Protein AF-A0A2N3A5P3-F1 (afdb_monomer)

Mean predicted aligned error: 8.57 Å

Radius of gyration: 25.56 Å; Cα contacts (8 Å, |Δi|>4): 172; chains: 1; bounding box: 40×23×86 Å

Solvent-accessible surface area (backbone atoms only — not comparable to full-atom values): 7501 Å² total; per-residue (Å²): 139,72,66,70,71,64,67,73,69,72,68,78,78,80,72,58,74,65,56,58,54,52,53,53,51,50,53,51,51,50,50,62,73,69,56,75,56,68,67,56,55,42,51,53,50,50,53,53,58,24,54,40,68,42,64,31,34,28,72,42,75,50,65,36,73,89,58,87,54,37,37,35,37,32,27,41,32,97,91,49,74,47,78,45,79,50,74,66,52,70,70,49,58,77,77,70,62,52,76,70,28,35,38,38,27,49,56,74,39,53,52,36,38,41,35,49,94,96,46,78,48,81,45,60,75,39,66,128

Nearest PDB structures (foldseek):
  8x1c-assembly1_N  TM=5.497E-01  e=1.719E-01  Homo sapiens
  6fhs-assembly1_F  TM=5.206E-01  e=2.414E-01  Thermochaetoides thermophila DSM 1495
  4k74-assembly1_B  TM=3.219E-01  e=2.326E+00  Escherichia coli
  3q4k-assembly1_A  TM=2.758E-01  e=1.963E+00  Escherichia coli K-12
  4k3p-assembly1_B  TM=2.888E-01  e=5.439E+00  Escherichia coli K-12

Secondary structure (DSSP, 8-state):
--SHHHHSS-------HHHHHHHHHHHHHHHHHT---HHHHHHHHHHHHHH--EEEEEEEEEEETTTTTEEEEEEE-SS-EEEEE-SS--S-HHHH--TT-EEEE-TT--EEEEEETTEEEEEE----

Sequence (128 aa):
MYSEIKLEIMKIIKWPKWYVALSMIFVVAFFVYNYEDPSTVRSNKFQQDLLLSIKGLLVDKFIDYQNHEYKTCKIQSEDDTLTLLMNLDRTGIFNYLEIGDSIFKKPGDSLVIVKRENNTRRFYLNYE

pLDDT: mean 90.0, std 11.19, range [53.62, 98.12]

Foldseek 3Di:
DPPVVVVVPPPPPPDDPVVVVVVVVVVVVVCVVPDDDVVVVLVVVLLVVLQDWFWFFFADWAQDPVPPRWGWTWGDDPPDIDIDTCVQFPQCVSVVDDGGWTWGDHGNAQWIWIDDPPDIDITGGDRD

Structure (mmCIF, N/CA/C/O backbone):
data_AF-A0A2N3A5P3-F1
#
_entry.id   AF-A0A2N3A5P3-F1
#
loop_
_atom_site.group_PDB
_atom_site.id
_atom_site.type_symbol
_atom_site.label_atom_id
_atom_site.label_alt_id
_atom_site.label_comp_id
_atom_site.label_asym_id
_atom_site.label_entity_id
_atom_site.label_seq_id
_atom_site.pdbx_PDB_ins_code
_atom_site.Cartn_x
_atom_site.Cartn_y
_atom_site.Cartn_z
_atom_site.occupancy
_atom_site.B_iso_or_equiv
_atom_site.auth_seq_id
_atom_site.auth_comp_id
_atom_site.auth_asym_id
_atom_site.auth_atom_id
_atom_site.pdbx_PDB_model_num
ATOM 1 N N . MET A 1 1 ? -11.410 -9.736 -62.510 1.00 53.72 1 MET A N 1
ATOM 2 C CA . MET A 1 1 ? -10.457 -8.739 -63.052 1.00 53.72 1 MET A CA 1
ATOM 3 C C . MET A 1 1 ? -10.082 -7.621 -62.054 1.00 53.72 1 MET A C 1
ATOM 5 O O . MET A 1 1 ? -9.502 -6.633 -62.464 1.00 53.72 1 MET A O 1
ATOM 9 N N . TYR A 1 2 ? -10.360 -7.763 -60.746 1.00 54.19 2 TYR A N 1
ATOM 10 C CA . TYR A 1 2 ? -9.909 -6.818 -59.696 1.00 54.19 2 TYR A CA 1
ATOM 11 C C . TYR A 1 2 ? -8.902 -7.453 -58.711 1.00 54.19 2 TYR A C 1
ATOM 13 O O . TYR A 1 2 ? -8.299 -6.751 -57.905 1.00 54.19 2 TYR A O 1
ATOM 21 N N . SER A 1 3 ? -8.718 -8.780 -58.756 1.00 58.91 3 SER A N 1
ATOM 22 C CA . SER A 1 3 ? -7.865 -9.528 -57.820 1.00 58.91 3 SER A CA 1
ATOM 23 C C . SER A 1 3 ? -6.395 -9.574 -58.237 1.00 58.91 3 SER A C 1
ATOM 25 O O . SER A 1 3 ? -5.529 -9.558 -57.370 1.00 58.91 3 SER A O 1
ATOM 27 N N . GLU A 1 4 ? -6.097 -9.583 -59.537 1.00 57.16 4 GLU A N 1
ATOM 28 C CA . GLU A 1 4 ? -4.717 -9.727 -60.025 1.00 57.16 4 GLU A CA 1
ATOM 29 C C . GLU A 1 4 ? -3.899 -8.435 -59.883 1.00 57.16 4 GLU A C 1
ATOM 31 O O . GLU A 1 4 ? -2.726 -8.485 -59.534 1.00 57.16 4 GLU A O 1
ATOM 36 N N . ILE A 1 5 ? -4.541 -7.265 -59.991 1.00 58.69 5 ILE A N 1
ATOM 37 C CA . ILE A 1 5 ? -3.883 -5.954 -59.819 1.00 58.69 5 ILE A CA 1
ATOM 38 C C . ILE A 1 5 ? -3.431 -5.734 -58.362 1.00 58.69 5 ILE A C 1
ATOM 40 O O . ILE A 1 5 ? -2.463 -5.025 -58.099 1.00 58.69 5 ILE A O 1
ATOM 44 N N . LYS A 1 6 ? -4.101 -6.362 -57.387 1.00 54.72 6 LYS A N 1
ATOM 45 C CA . LYS A 1 6 ? -3.781 -6.186 -55.962 1.00 54.72 6 LYS A CA 1
ATOM 46 C C . LYS A 1 6 ? -2.540 -6.972 -55.519 1.00 54.72 6 LYS A C 1
ATOM 48 O O . LYS A 1 6 ? -1.924 -6.595 -54.526 1.00 54.72 6 LYS A O 1
ATOM 53 N N . LEU A 1 7 ? -2.171 -8.030 -56.245 1.00 53.62 7 LEU A N 1
ATOM 54 C CA . LEU A 1 7 ? -1.036 -8.899 -55.912 1.00 53.62 7 LEU A CA 1
ATOM 55 C C . LEU A 1 7 ? 0.316 -8.340 -56.387 1.00 53.62 7 LEU A C 1
ATOM 57 O O . LEU A 1 7 ? 1.325 -8.595 -55.735 1.00 53.62 7 LEU A O 1
ATOM 61 N N . GLU A 1 8 ? 0.354 -7.512 -57.436 1.00 56.28 8 GLU A N 1
ATOM 62 C CA . GLU A 1 8 ? 1.609 -6.906 -57.923 1.00 56.28 8 GLU A CA 1
ATOM 63 C C . GLU A 1 8 ? 2.089 -5.684 -57.114 1.00 56.28 8 GLU A C 1
ATOM 65 O O . GLU A 1 8 ? 3.255 -5.295 -57.200 1.00 56.28 8 GLU A O 1
ATOM 70 N N . ILE A 1 9 ? 1.224 -5.064 -56.303 1.00 58.91 9 ILE A N 1
ATOM 71 C CA . ILE A 1 9 ? 1.534 -3.782 -55.640 1.00 58.91 9 ILE A CA 1
ATOM 72 C C . ILE A 1 9 ? 2.283 -3.962 -54.308 1.00 58.91 9 ILE A C 1
ATOM 74 O O . ILE A 1 9 ? 2.910 -3.020 -53.820 1.00 58.91 9 ILE A O 1
ATOM 78 N N . MET A 1 10 ? 2.345 -5.172 -53.743 1.00 58.75 10 MET A N 1
ATOM 79 C CA . MET A 1 10 ? 3.209 -5.447 -52.587 1.00 58.75 10 MET A CA 1
ATOM 80 C C . MET A 1 10 ? 4.667 -5.664 -53.025 1.00 58.75 10 MET A C 1
ATOM 82 O O . MET A 1 10 ? 5.251 -6.734 -52.864 1.00 58.75 10 MET A O 1
ATOM 86 N N . LYS A 1 11 ? 5.297 -4.611 -53.561 1.00 63.81 11 LYS A N 1
ATOM 87 C CA . LYS A 1 11 ? 6.759 -4.544 -53.651 1.00 63.81 11 LYS A CA 1
ATOM 88 C C . LYS A 1 11 ? 7.315 -4.635 -52.234 1.00 63.81 11 LYS A C 1
ATOM 90 O O . LYS A 1 11 ? 7.166 -3.710 -51.441 1.00 63.81 11 LYS A O 1
ATOM 95 N N . ILE A 1 12 ? 7.958 -5.758 -51.924 1.00 70.12 12 ILE A N 1
ATOM 96 C CA . ILE A 1 12 ? 8.685 -5.961 -50.671 1.00 70.12 12 ILE A CA 1
ATOM 97 C C . ILE A 1 12 ? 9.784 -4.898 -50.612 1.00 70.12 12 ILE A C 1
ATOM 99 O O . ILE A 1 12 ? 10.800 -4.993 -51.304 1.00 70.12 12 ILE A O 1
ATOM 103 N N . ILE A 1 13 ? 9.553 -3.853 -49.817 1.00 78.56 13 ILE A N 1
ATOM 104 C CA . ILE A 1 13 ? 10.535 -2.806 -49.555 1.00 78.56 13 ILE A CA 1
ATOM 105 C C . ILE A 1 13 ? 11.707 -3.476 -48.838 1.00 78.56 13 ILE A C 1
ATOM 107 O O . ILE A 1 13 ? 11.601 -3.904 -47.688 1.00 78.56 13 ILE A O 1
ATOM 111 N N . LYS A 1 14 ? 12.831 -3.614 -49.545 1.00 81.50 14 LYS A N 1
ATOM 112 C CA . LYS A 1 14 ? 14.070 -4.146 -48.980 1.00 81.50 14 LYS A CA 1
ATOM 113 C C . LYS A 1 14 ? 14.734 -3.044 -48.168 1.00 81.50 14 LYS A C 1
ATOM 115 O O . LYS A 1 14 ? 15.487 -2.235 -48.705 1.00 81.50 14 LYS A O 1
ATOM 120 N N . TRP A 1 15 ? 14.428 -3.007 -46.878 1.00 83.38 15 TRP A N 1
ATOM 121 C CA . TRP A 1 15 ? 15.083 -2.089 -45.957 1.00 83.38 15 TRP A CA 1
ATOM 122 C C . TRP A 1 15 ? 16.581 -2.405 -45.8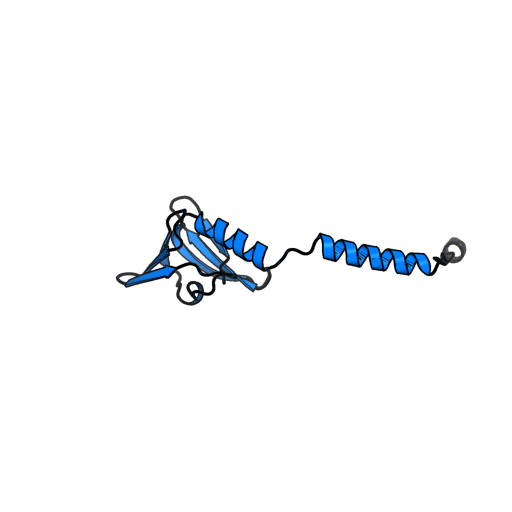69 1.00 83.38 15 TRP A C 1
ATOM 124 O O . TRP A 1 15 ? 16.964 -3.577 -45.773 1.00 83.38 15 TRP A O 1
ATOM 134 N N . PRO A 1 16 ? 17.451 -1.386 -45.897 1.00 91.56 16 PRO A N 1
ATOM 135 C CA 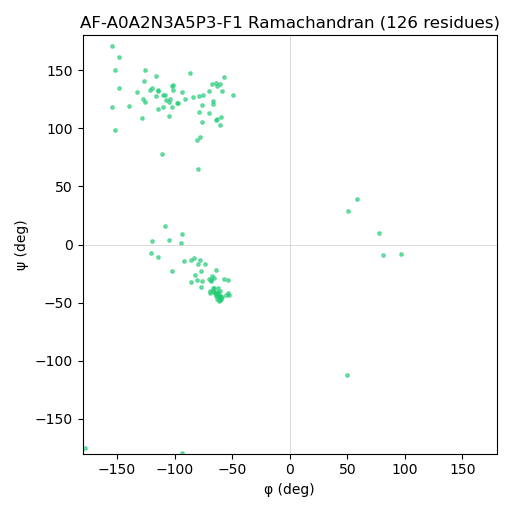. PRO A 1 16 ? 18.868 -1.583 -45.649 1.00 91.56 16 PRO A CA 1
ATOM 136 C C . PRO A 1 16 ? 19.110 -2.223 -44.278 1.00 91.56 16 PRO A C 1
ATOM 138 O O . PRO A 1 16 ? 18.447 -1.886 -43.299 1.00 91.56 16 PRO A O 1
ATOM 141 N N . LYS A 1 17 ? 20.119 -3.094 -44.172 1.00 90.88 17 LYS A N 1
ATOM 142 C CA . LYS A 1 17 ? 20.449 -3.786 -42.910 1.00 90.88 17 LYS A CA 1
ATOM 143 C C . LYS A 1 17 ? 20.744 -2.823 -41.748 1.00 90.88 17 LYS A C 1
ATOM 145 O O . LYS A 1 17 ? 20.460 -3.151 -40.601 1.00 90.88 17 LYS A O 1
ATOM 150 N N . TRP A 1 18 ? 21.261 -1.627 -42.042 1.00 94.12 18 TRP A N 1
ATOM 151 C CA . TRP A 1 18 ? 21.530 -0.600 -41.030 1.00 94.12 18 TRP A CA 1
ATOM 152 C C . TRP A 1 18 ? 20.253 -0.069 -40.365 1.00 94.12 18 TRP A C 1
ATOM 154 O O . TRP A 1 18 ? 20.293 0.298 -39.195 1.00 94.12 18 TRP A O 1
ATOM 164 N N . TYR A 1 19 ? 19.115 -0.080 -41.065 1.00 94.06 19 TYR A N 1
ATOM 165 C CA . TYR A 1 19 ? 17.837 0.367 -40.508 1.00 94.06 19 TYR A CA 1
ATOM 166 C C . TYR A 1 19 ? 17.365 -0.567 -39.389 1.00 94.06 19 TYR A C 1
ATOM 168 O O . TYR A 1 19 ? 16.919 -0.111 -38.340 1.00 94.06 19 TYR A O 1
ATOM 176 N N . VAL A 1 20 ? 17.545 -1.880 -39.574 1.00 90.75 20 VAL A N 1
ATOM 177 C CA . VAL A 1 20 ? 17.232 -2.889 -38.550 1.00 90.75 20 VAL A CA 1
ATOM 178 C C . VAL A 1 20 ? 18.092 -2.666 -37.305 1.00 90.75 20 VAL A C 1
ATOM 180 O O . VAL A 1 20 ? 17.562 -2.620 -36.197 1.00 90.75 20 VAL A O 1
ATOM 183 N N . ALA A 1 21 ? 19.396 -2.438 -37.483 1.00 93.94 21 ALA A N 1
ATOM 184 C CA . ALA A 1 21 ? 20.296 -2.134 -36.372 1.00 93.94 21 ALA A CA 1
ATOM 185 C C . ALA A 1 21 ? 19.877 -0.853 -35.627 1.00 93.94 21 ALA A C 1
ATOM 187 O O . ALA A 1 21 ? 19.796 -0.853 -34.401 1.00 93.94 21 ALA A O 1
ATOM 188 N N . LEU A 1 22 ? 19.532 0.211 -36.360 1.00 96.06 22 LEU A N 1
ATOM 189 C CA . LEU A 1 22 ? 19.077 1.474 -35.778 1.00 96.06 22 LEU A CA 1
ATOM 190 C C . LEU A 1 22 ? 17.767 1.310 -34.992 1.00 96.06 22 LEU A C 1
ATOM 192 O O . LEU A 1 22 ? 17.654 1.822 -33.880 1.00 96.06 22 LEU A O 1
ATOM 196 N N . SER A 1 23 ? 16.802 0.553 -35.526 1.00 95.31 23 SER A N 1
ATOM 197 C CA . SER A 1 23 ? 15.546 0.271 -34.819 1.00 95.31 23 SER A CA 1
ATOM 198 C C . SER A 1 23 ? 15.776 -0.493 -33.515 1.00 95.31 23 SER A C 1
ATOM 200 O O . SER A 1 23 ? 15.146 -0.192 -32.506 1.00 95.31 23 SER A O 1
ATOM 202 N N . MET A 1 24 ? 16.730 -1.427 -33.502 1.00 95.31 24 MET A N 1
ATOM 203 C CA . MET A 1 24 ? 17.047 -2.218 -32.318 1.00 95.31 24 MET A CA 1
ATOM 204 C C . MET A 1 24 ? 17.708 -1.349 -31.237 1.00 95.31 24 MET A C 1
ATOM 206 O O . MET A 1 24 ? 17.336 -1.441 -30.070 1.00 95.31 24 MET A O 1
ATOM 210 N N . ILE A 1 25 ? 18.607 -0.437 -31.628 1.00 96.50 25 ILE A N 1
ATOM 211 C CA . ILE A 1 25 ? 19.196 0.560 -30.719 1.00 96.50 25 ILE A CA 1
ATOM 212 C C . ILE A 1 25 ? 18.111 1.463 -30.129 1.00 96.50 25 ILE A C 1
ATOM 214 O O . ILE A 1 25 ? 18.114 1.704 -28.925 1.00 96.50 25 ILE A O 1
ATOM 218 N N . PHE A 1 26 ? 17.171 1.938 -30.950 1.00 97.31 26 PHE A N 1
ATOM 219 C CA . PHE A 1 26 ? 16.091 2.803 -30.479 1.00 97.31 26 PHE A CA 1
ATOM 220 C C . PHE A 1 26 ? 15.199 2.100 -29.451 1.00 97.31 26 PHE A C 1
ATOM 222 O O . PHE A 1 26 ? 14.872 2.689 -28.427 1.00 97.31 26 PHE A O 1
ATOM 229 N N . VAL A 1 27 ? 14.863 0.827 -29.680 1.00 96.69 27 VAL A N 1
ATOM 230 C CA . VAL A 1 27 ? 14.093 0.020 -28.722 1.00 96.69 27 VAL A CA 1
ATOM 231 C C . VAL A 1 27 ? 14.847 -0.129 -27.399 1.00 96.69 27 VAL A C 1
ATOM 233 O O . VAL A 1 27 ? 14.265 0.098 -26.342 1.00 96.69 27 VAL A O 1
ATOM 236 N N . VAL A 1 28 ? 16.144 -0.446 -27.433 1.00 96.50 28 VAL A N 1
ATOM 237 C CA . VAL A 1 28 ? 16.956 -0.556 -26.208 1.00 96.50 28 VAL A CA 1
ATOM 238 C C . VAL A 1 28 ? 17.036 0.785 -25.479 1.00 96.50 28 VAL A C 1
ATOM 240 O O . VAL A 1 28 ? 16.799 0.834 -24.276 1.00 96.50 28 VAL A O 1
ATOM 243 N N . ALA A 1 29 ? 17.311 1.878 -26.192 1.00 96.06 29 ALA A N 1
ATOM 244 C CA . ALA A 1 29 ? 17.362 3.215 -25.607 1.00 96.06 29 ALA A CA 1
ATOM 245 C C . ALA A 1 29 ? 16.013 3.622 -24.995 1.00 96.06 29 ALA A C 1
ATOM 247 O O . ALA A 1 29 ? 15.985 4.187 -23.905 1.00 96.06 29 ALA A O 1
ATOM 248 N N . PHE A 1 30 ? 14.902 3.285 -25.655 1.00 96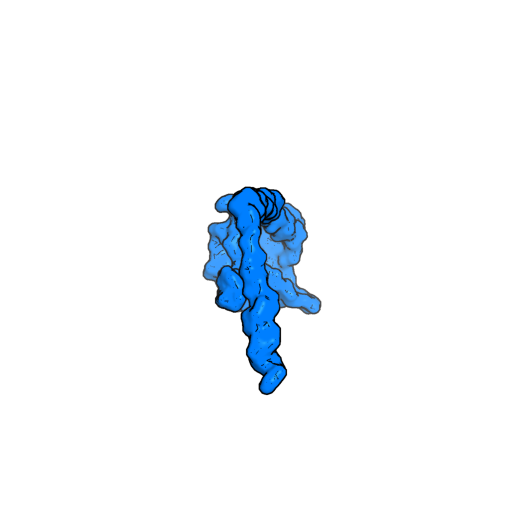.62 30 PHE A N 1
ATOM 249 C CA . PHE A 1 30 ? 13.557 3.503 -25.136 1.00 96.62 30 PHE A CA 1
ATOM 250 C C . PHE A 1 30 ? 13.329 2.741 -23.827 1.00 96.62 30 PHE A C 1
ATOM 252 O O . PHE A 1 30 ? 12.860 3.337 -22.860 1.00 96.62 30 PHE A O 1
ATOM 259 N N . PHE A 1 31 ? 13.697 1.458 -23.763 1.00 95.50 31 PHE A N 1
ATOM 260 C CA . PHE A 1 31 ? 13.572 0.681 -22.530 1.00 95.50 31 PHE A CA 1
ATOM 261 C C . PHE A 1 31 ? 14.469 1.212 -21.415 1.00 95.50 31 PHE A C 1
ATOM 263 O O . PHE A 1 31 ? 14.001 1.316 -20.292 1.00 95.50 31 PHE A O 1
ATOM 270 N N . VAL A 1 32 ? 15.715 1.592 -21.712 1.00 92.94 32 VAL A N 1
ATOM 271 C CA . VAL A 1 32 ? 16.637 2.168 -20.718 1.00 92.94 32 VAL A CA 1
ATOM 272 C C . VAL A 1 32 ? 16.114 3.502 -20.186 1.00 92.94 32 VAL A C 1
ATOM 274 O O . VAL A 1 32 ? 16.159 3.735 -18.985 1.00 92.94 32 VAL A O 1
ATOM 277 N N . TYR A 1 33 ? 15.593 4.367 -21.059 1.00 92.81 33 TYR A N 1
ATOM 278 C CA . TYR A 1 33 ? 15.051 5.666 -20.659 1.00 92.81 33 TYR A CA 1
ATOM 279 C C . TYR A 1 33 ? 13.789 5.538 -19.795 1.00 92.81 33 TYR A C 1
ATOM 281 O O . TYR A 1 33 ? 13.610 6.311 -18.860 1.00 92.81 33 TYR A O 1
ATOM 289 N N . ASN A 1 34 ? 12.930 4.560 -20.093 1.00 89.88 34 ASN A N 1
ATOM 290 C CA . ASN A 1 34 ? 11.692 4.309 -19.348 1.00 89.88 34 ASN A CA 1
ATOM 291 C C . ASN A 1 34 ? 11.859 3.257 -18.240 1.00 89.88 34 ASN A C 1
ATOM 293 O O . ASN A 1 34 ? 10.867 2.793 -17.679 1.00 89.88 34 ASN A O 1
ATOM 297 N N . TYR A 1 35 ? 13.089 2.838 -17.940 1.00 88.62 35 TYR A N 1
ATOM 298 C CA . TYR A 1 35 ? 13.335 1.884 -16.871 1.00 88.62 35 TYR A CA 1
ATOM 299 C C . TYR A 1 35 ? 13.215 2.598 -15.524 1.00 88.62 35 TYR A C 1
ATOM 301 O O . TYR A 1 35 ? 14.104 3.347 -15.121 1.00 88.62 35 TYR A O 1
ATOM 309 N N . GLU A 1 36 ? 12.113 2.364 -14.816 1.00 80.19 36 GLU A N 1
ATOM 310 C CA . GLU A 1 36 ? 11.980 2.786 -13.425 1.00 80.19 36 GLU A CA 1
ATOM 311 C C . GLU A 1 36 ? 12.713 1.810 -12.504 1.00 8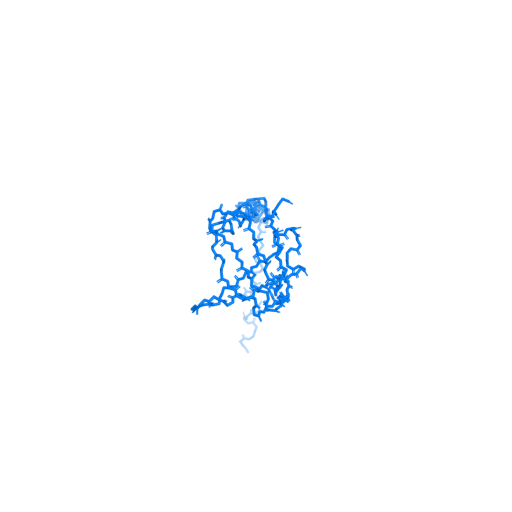0.19 36 GLU A C 1
ATOM 313 O O . GLU A 1 36 ? 12.484 0.599 -12.534 1.00 80.19 36 GLU A O 1
ATOM 318 N N . ASP A 1 37 ? 13.585 2.345 -11.648 1.00 83.44 37 ASP A N 1
ATOM 319 C CA . ASP A 1 37 ? 14.261 1.547 -10.634 1.00 83.44 37 ASP A CA 1
ATOM 320 C C 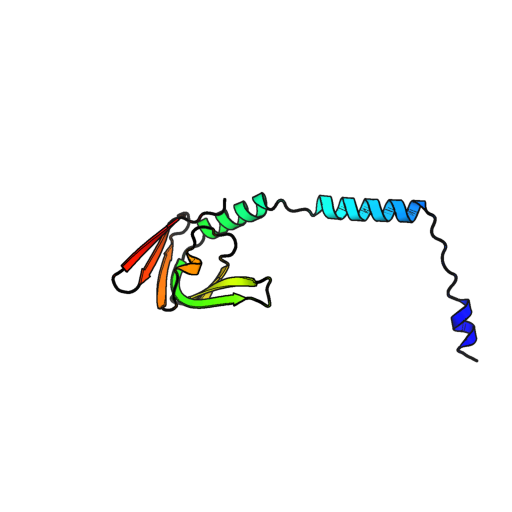. ASP A 1 37 ? 13.234 1.045 -9.594 1.00 83.44 37 ASP A C 1
ATOM 322 O O . ASP A 1 37 ? 12.564 1.863 -8.944 1.00 83.44 37 ASP A O 1
ATOM 326 N N . PRO A 1 38 ? 13.120 -0.279 -9.367 1.00 82.69 38 PRO A N 1
ATOM 327 C CA . PRO A 1 38 ? 12.208 -0.843 -8.373 1.00 82.69 38 PRO A CA 1
ATOM 328 C C . PRO A 1 38 ? 12.370 -0.252 -6.964 1.00 82.69 38 PRO A C 1
ATOM 330 O O . PRO A 1 38 ? 11.396 -0.171 -6.214 1.00 82.69 38 PRO A O 1
ATOM 333 N N . SER A 1 39 ? 13.581 0.169 -6.587 1.00 83.94 39 SER A N 1
ATOM 334 C CA . SER A 1 39 ? 13.849 0.816 -5.297 1.00 83.94 39 SER A CA 1
ATOM 335 C C . SER A 1 39 ? 13.163 2.179 -5.183 1.00 83.94 39 SER A C 1
ATOM 337 O O . SER A 1 39 ? 12.609 2.509 -4.133 1.00 83.94 39 SER A O 1
ATOM 339 N N . THR A 1 40 ? 13.112 2.932 -6.284 1.00 86.94 40 THR A N 1
ATOM 340 C CA . THR A 1 40 ? 12.449 4.238 -6.342 1.00 86.94 40 THR A CA 1
ATOM 341 C C . THR A 1 40 ? 10.938 4.067 -6.238 1.00 86.94 40 THR A C 1
ATOM 343 O O . THR A 1 40 ? 10.294 4.775 -5.466 1.00 86.94 40 THR A O 1
ATOM 346 N N . VAL A 1 41 ? 10.373 3.060 -6.915 1.00 87.62 41 VAL A N 1
ATOM 347 C CA . VAL A 1 41 ? 8.944 2.719 -6.808 1.00 87.62 41 VAL A CA 1
ATOM 348 C C . VAL A 1 41 ? 8.565 2.367 -5.367 1.00 87.62 41 VAL A C 1
ATOM 350 O O . VAL A 1 41 ? 7.584 2.898 -4.841 1.00 87.62 41 VAL A O 1
ATOM 353 N N . ARG A 1 42 ? 9.352 1.518 -4.688 1.00 88.62 42 ARG A N 1
ATOM 354 C CA . ARG A 1 42 ? 9.094 1.159 -3.282 1.00 88.62 42 ARG A CA 1
ATOM 355 C C . ARG A 1 42 ? 9.211 2.347 -2.344 1.00 88.62 42 ARG A C 1
ATOM 357 O O . ARG A 1 42 ? 8.339 2.513 -1.498 1.00 88.62 42 ARG A O 1
ATOM 364 N N . SER A 1 43 ? 10.249 3.166 -2.502 1.00 90.12 43 SER A N 1
ATOM 365 C CA . SER A 1 43 ? 10.446 4.366 -1.687 1.00 90.12 43 SER A CA 1
ATOM 366 C C . SER A 1 43 ? 9.278 5.340 -1.854 1.00 90.12 43 SER A C 1
ATOM 368 O O . SER A 1 43 ? 8.672 5.757 -0.869 1.00 90.12 43 SER A O 1
ATOM 370 N N . ASN A 1 44 ? 8.871 5.616 -3.096 1.00 91.44 44 ASN A N 1
ATOM 371 C CA . ASN A 1 44 ? 7.735 6.489 -3.387 1.00 91.44 44 ASN A CA 1
ATOM 372 C C . ASN A 1 44 ? 6.437 5.946 -2.788 1.00 91.44 44 ASN A C 1
ATOM 374 O O . ASN A 1 44 ? 5.689 6.693 -2.157 1.00 91.44 44 ASN A O 1
ATOM 378 N N . LYS A 1 45 ? 6.182 4.641 -2.936 1.00 91.88 45 LYS A N 1
ATOM 379 C CA . LYS A 1 45 ? 4.992 4.018 -2.357 1.00 91.88 45 LYS A CA 1
ATOM 380 C C . LYS A 1 45 ? 5.023 4.043 -0.828 1.00 91.88 45 LYS A C 1
ATOM 382 O O . LYS A 1 45 ? 4.010 4.370 -0.220 1.00 91.88 45 LYS A O 1
ATOM 387 N N . PHE A 1 46 ? 6.175 3.790 -0.208 1.00 92.56 46 PHE A N 1
ATOM 388 C CA . PHE A 1 46 ? 6.342 3.920 1.238 1.00 92.56 46 PHE A CA 1
ATOM 389 C C . PHE A 1 46 ? 6.040 5.344 1.711 1.00 92.56 46 PHE A C 1
ATOM 391 O O . PHE A 1 46 ? 5.293 5.509 2.667 1.00 92.56 46 PHE A O 1
ATOM 398 N N . GLN A 1 47 ? 6.545 6.376 1.028 1.00 93.75 47 GLN A N 1
ATOM 399 C CA . GLN A 1 47 ? 6.247 7.771 1.375 1.00 93.75 47 GLN A CA 1
ATOM 400 C C . GLN A 1 47 ? 4.754 8.101 1.230 1.00 93.75 47 GLN A C 1
ATOM 402 O O . GLN A 1 47 ? 4.181 8.765 2.094 1.00 93.75 47 GLN A O 1
ATOM 407 N N . GLN A 1 48 ? 4.099 7.600 0.179 1.00 93.25 48 GLN A N 1
ATOM 408 C CA . GLN A 1 48 ? 2.650 7.743 0.011 1.00 93.25 48 GLN A CA 1
ATOM 409 C C . GLN A 1 48 ? 1.883 7.076 1.160 1.00 93.25 48 GLN A C 1
ATOM 411 O O . GLN A 1 48 ? 1.016 7.700 1.771 1.00 93.25 48 GLN A O 1
ATOM 416 N N . ASP A 1 49 ? 2.232 5.832 1.492 1.00 93.00 49 ASP A N 1
ATOM 417 C CA . ASP A 1 49 ? 1.567 5.071 2.551 1.00 93.00 49 ASP A CA 1
ATOM 418 C C . ASP A 1 49 ? 1.886 5.643 3.945 1.00 93.00 49 ASP A C 1
ATOM 420 O O . ASP A 1 49 ? 1.035 5.620 4.836 1.00 93.00 49 ASP A O 1
ATOM 424 N N . LEU A 1 50 ? 3.063 6.247 4.134 1.00 94.12 50 LEU A N 1
ATOM 425 C CA . LEU A 1 50 ? 3.441 6.972 5.346 1.00 94.12 50 LEU A CA 1
ATOM 426 C C . LEU A 1 50 ? 2.539 8.190 5.561 1.00 94.12 50 LEU A C 1
ATOM 428 O O . LEU A 1 50 ? 2.073 8.405 6.678 1.00 94.12 50 LEU A O 1
ATOM 432 N N . LEU A 1 51 ? 2.232 8.951 4.513 1.00 95.12 51 LEU A N 1
ATOM 433 C CA . LEU A 1 51 ? 1.348 10.120 4.589 1.00 95.12 51 LEU A CA 1
ATOM 434 C C . LEU A 1 51 ? -0.142 9.757 4.653 1.00 95.12 51 LEU A C 1
ATOM 436 O O . LEU A 1 51 ? -0.961 10.601 5.013 1.00 95.12 51 LEU A O 1
ATOM 440 N N . LEU A 1 52 ? -0.499 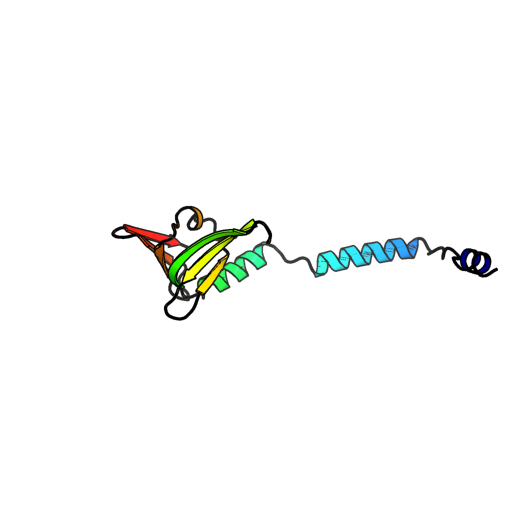8.508 4.361 1.00 93.69 52 LEU A N 1
ATOM 441 C CA . LEU A 1 52 ? -1.880 8.052 4.388 1.00 93.69 52 LEU A CA 1
ATO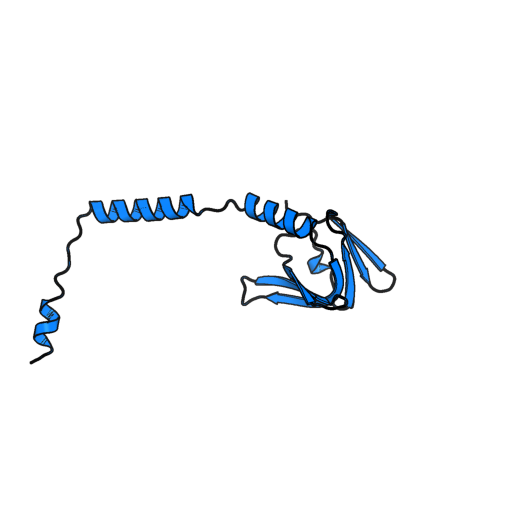M 442 C C . LEU A 1 52 ? -2.430 7.984 5.820 1.00 93.69 52 LEU A C 1
ATOM 444 O O . LEU A 1 52 ? -1.809 7.406 6.719 1.00 93.69 52 LEU A O 1
ATOM 448 N N . SER A 1 53 ? -3.621 8.548 6.017 1.00 94.75 53 SER A N 1
ATOM 449 C CA . SER A 1 53 ? -4.415 8.403 7.239 1.00 94.75 53 SER A CA 1
ATOM 450 C C . SER A 1 53 ? -5.395 7.248 7.068 1.00 94.75 53 SER A C 1
ATOM 452 O O . SER A 1 53 ? -6.097 7.182 6.061 1.00 94.75 53 SER A O 1
ATOM 454 N N . ILE A 1 54 ? -5.452 6.344 8.044 1.00 95.56 54 ILE A N 1
ATOM 455 C CA . ILE A 1 54 ? -6.374 5.204 8.023 1.00 95.56 54 ILE A CA 1
ATOM 456 C C . ILE A 1 54 ? -7.140 5.204 9.340 1.00 95.56 54 ILE A C 1
ATOM 458 O O . ILE A 1 54 ? -6.542 5.199 10.415 1.00 95.56 54 ILE A O 1
ATOM 462 N N . LYS A 1 55 ? -8.468 5.202 9.267 1.00 96.50 55 LYS A N 1
ATOM 463 C CA . LYS A 1 55 ? -9.344 5.026 10.426 1.00 96.50 55 LYS A CA 1
ATOM 464 C C . LYS A 1 55 ? -10.640 4.394 9.942 1.00 96.50 55 LYS A C 1
ATOM 466 O O . LYS A 1 55 ? -11.514 5.096 9.446 1.00 96.50 55 LYS A O 1
ATOM 471 N N . GLY A 1 56 ? -10.765 3.084 10.095 1.00 97.25 56 GLY A N 1
ATOM 472 C CA . GLY A 1 56 ? -11.962 2.400 9.625 1.00 97.25 56 GLY A CA 1
ATOM 473 C C . GLY A 1 56 ? -11.978 0.912 9.919 1.00 97.25 56 GLY A C 1
ATOM 474 O O . GLY A 1 56 ? -11.092 0.380 10.591 1.00 97.25 56 GLY A O 1
ATOM 475 N N . LEU A 1 57 ? -13.009 0.257 9.403 1.00 97.69 57 LEU A N 1
ATOM 476 C CA . LEU A 1 57 ? -13.255 -1.171 9.535 1.00 97.69 57 LEU A CA 1
ATOM 477 C C . LEU A 1 57 ? -12.841 -1.889 8.251 1.00 97.69 57 LEU A C 1
ATOM 479 O O . LEU A 1 57 ? -13.225 -1.470 7.160 1.00 97.69 57 LEU A O 1
ATOM 483 N N . LEU A 1 58 ? -12.096 -2.984 8.358 1.00 98.00 58 LEU A N 1
ATOM 484 C CA . LEU A 1 58 ? -11.811 -3.835 7.210 1.00 98.00 58 LEU A CA 1
ATOM 485 C C . LEU A 1 58 ? -13.087 -4.572 6.795 1.00 98.00 58 LEU A C 1
ATOM 487 O O . LEU A 1 58 ? -13.582 -5.420 7.535 1.00 98.00 58 LEU A O 1
ATOM 491 N N . VAL A 1 59 ? -13.610 -4.259 5.612 1.00 98.12 59 VAL A N 1
ATOM 492 C CA . VAL A 1 59 ? -14.847 -4.858 5.085 1.00 98.12 59 VAL A CA 1
ATOM 493 C C . VAL A 1 59 ? -14.587 -5.933 4.039 1.00 98.12 59 VAL A C 1
ATOM 495 O O . VAL A 1 59 ? -15.431 -6.798 3.838 1.00 98.12 59 VAL A O 1
ATOM 498 N N . ASP A 1 60 ? -13.422 -5.902 3.391 1.00 97.81 60 ASP A N 1
ATOM 499 C CA . ASP A 1 60 ? -13.058 -6.877 2.367 1.00 97.81 60 ASP A CA 1
ATOM 500 C C . ASP A 1 60 ? -11.539 -7.067 2.302 1.00 97.81 60 ASP A C 1
ATOM 502 O O . ASP A 1 60 ? -10.765 -6.142 2.582 1.00 97.81 60 ASP A O 1
ATOM 506 N N . LYS A 1 61 ? -11.113 -8.270 1.920 1.00 96.62 61 LYS A N 1
ATOM 507 C CA . LYS A 1 61 ? -9.708 -8.668 1.808 1.00 96.62 61 LYS A CA 1
ATOM 508 C C . LYS A 1 61 ? -9.575 -9.801 0.797 1.00 96.62 61 LYS A C 1
ATOM 510 O O . LYS A 1 61 ? -10.078 -10.899 1.025 1.00 96.62 61 LYS A O 1
ATOM 515 N N . PHE A 1 62 ? -8.8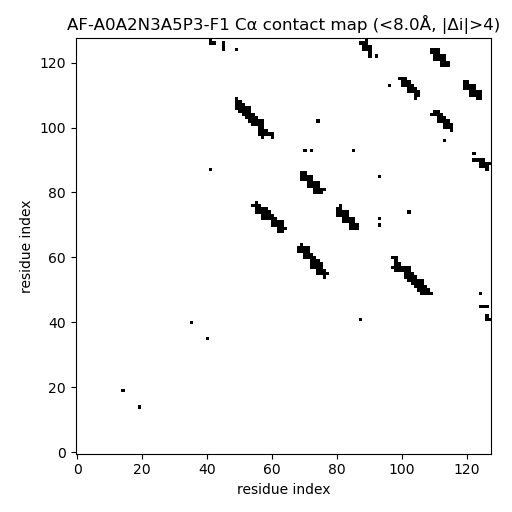28 -9.568 -0.277 1.00 96.38 62 PHE A N 1
ATOM 516 C CA . PHE A 1 62 ? -8.661 -10.550 -1.349 1.00 96.38 62 PHE A CA 1
ATOM 517 C C . PHE A 1 62 ? -7.344 -10.369 -2.112 1.00 96.38 62 PHE A C 1
ATOM 519 O O . PHE A 1 62 ? -6.612 -9.397 -1.919 1.00 96.38 62 PHE A O 1
ATOM 526 N N . ILE A 1 63 ? -7.033 -11.344 -2.966 1.00 95.81 63 ILE A N 1
ATOM 527 C CA . ILE A 1 63 ? -5.971 -11.256 -3.970 1.00 95.81 63 ILE A CA 1
ATOM 528 C C . ILE A 1 63 ? -6.656 -10.995 -5.310 1.00 95.81 63 ILE A C 1
ATOM 530 O O . ILE A 1 63 ? -7.475 -11.798 -5.756 1.00 95.81 63 ILE A O 1
ATOM 534 N N . ASP A 1 64 ? -6.355 -9.859 -5.928 1.00 92.19 64 ASP A N 1
ATOM 535 C CA . ASP A 1 64 ? -6.909 -9.481 -7.222 1.00 92.19 64 ASP A CA 1
ATOM 536 C C . ASP A 1 64 ? -6.154 -10.195 -8.348 1.00 92.19 64 ASP A C 1
ATOM 538 O O . ASP A 1 64 ? -5.158 -9.700 -8.874 1.00 92.19 64 ASP A O 1
ATOM 542 N N . TYR A 1 65 ? -6.625 -11.385 -8.716 1.00 90.69 65 TYR A N 1
ATOM 543 C CA . TYR A 1 65 ? -6.026 -12.176 -9.795 1.00 90.69 65 TYR A CA 1
ATOM 544 C C . TYR A 1 65 ? -6.115 -11.505 -11.172 1.00 90.69 65 TYR A C 1
ATOM 546 O O . TYR A 1 65 ? -5.331 -11.841 -12.057 1.00 90.69 65 TYR A O 1
ATOM 554 N N . GLN A 1 66 ? -7.050 -10.572 -11.379 1.00 88.62 66 GLN A N 1
ATOM 555 C CA . GLN A 1 66 ? -7.172 -9.857 -12.652 1.00 88.62 66 GLN A CA 1
ATOM 556 C C . GLN A 1 66 ? -6.150 -8.724 -12.750 1.00 88.62 66 GLN A C 1
ATOM 558 O O . GLN A 1 66 ? -5.673 -8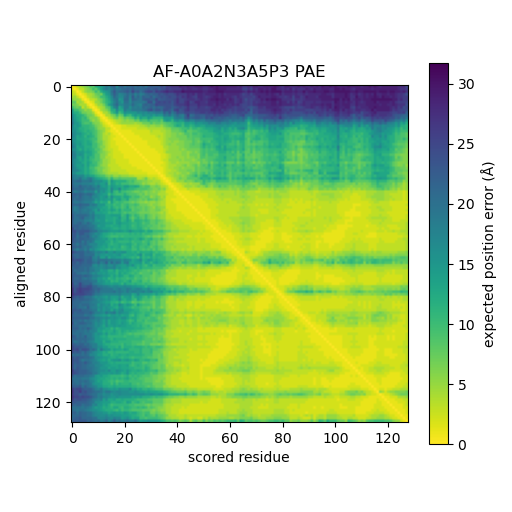.416 -13.841 1.00 88.62 66 GLN A O 1
ATOM 563 N N . ASN A 1 67 ? -5.782 -8.141 -11.611 1.00 80.44 67 ASN A N 1
ATOM 564 C CA . ASN A 1 67 ? -4.822 -7.056 -11.520 1.00 80.44 67 ASN A CA 1
ATOM 565 C C . ASN A 1 67 ? -3.533 -7.530 -10.834 1.00 80.44 67 ASN A C 1
ATOM 567 O O . ASN A 1 67 ? -3.319 -7.280 -9.652 1.00 80.44 67 ASN A O 1
ATOM 571 N N . HIS A 1 68 ? -2.681 -8.247 -11.573 1.00 84.56 68 HIS A N 1
ATOM 572 C CA . HIS A 1 68 ? -1.327 -8.641 -11.145 1.00 84.56 68 HIS A CA 1
ATOM 573 C C . HIS A 1 68 ? -1.222 -9.309 -9.757 1.00 84.56 68 HIS A C 1
ATOM 575 O O . HIS A 1 68 ? -0.188 -9.199 -9.095 1.00 84.56 68 HIS A O 1
ATOM 581 N N . GLU A 1 69 ? -2.274 -9.998 -9.307 1.00 90.19 69 GLU A N 1
ATOM 582 C CA . GLU A 1 69 ? -2.330 -10.657 -7.996 1.00 90.19 69 GLU A CA 1
ATOM 583 C C . GLU A 1 69 ? -2.114 -9.677 -6.826 1.00 90.19 69 GLU A C 1
ATOM 585 O O . GLU A 1 69 ? -1.452 -9.980 -5.825 1.00 90.19 69 GLU A O 1
ATOM 590 N N . TYR A 1 70 ? -2.672 -8.465 -6.931 1.00 92.06 70 TYR A N 1
ATOM 591 C CA . TYR A 1 70 ? -2.576 -7.480 -5.857 1.00 92.06 70 TYR A CA 1
ATOM 592 C C . TYR A 1 70 ? -3.342 -7.924 -4.598 1.00 92.06 70 TYR A C 1
ATOM 594 O O . TYR A 1 70 ? -4.559 -8.107 -4.604 1.00 92.06 70 TYR A O 1
ATOM 602 N N . LYS A 1 71 ? -2.623 -8.038 -3.477 1.00 95.38 71 LYS A N 1
ATOM 603 C CA . LYS A 1 71 ? -3.156 -8.140 -2.116 1.00 95.38 71 LYS A CA 1
ATOM 604 C C . LYS A 1 71 ? -3.886 -6.847 -1.779 1.00 95.38 71 LYS A C 1
ATOM 606 O O . LYS A 1 71 ? -3.258 -5.813 -1.542 1.00 95.38 71 LYS A O 1
ATOM 611 N N . THR A 1 72 ? -5.206 -6.926 -1.745 1.00 96.06 72 THR A N 1
ATOM 612 C CA . THR A 1 72 ? -6.085 -5.763 -1.677 1.00 96.06 72 THR A CA 1
ATOM 613 C C . THR A 1 72 ? -6.964 -5.837 -0.438 1.00 96.06 72 THR A C 1
ATOM 615 O O . THR A 1 72 ? -7.571 -6.868 -0.149 1.00 96.06 72 THR A O 1
ATOM 618 N N . CYS A 1 73 ? -7.035 -4.727 0.291 1.00 96.88 73 CYS A N 1
ATOM 619 C CA . CYS A 1 73 ? -7.892 -4.541 1.456 1.00 96.88 73 CYS A CA 1
ATOM 620 C C . CYS A 1 73 ? -8.852 -3.381 1.189 1.00 96.88 73 CYS A C 1
ATOM 622 O O . CYS A 1 73 ? -8.412 -2.318 0.748 1.00 96.88 73 CYS A O 1
ATOM 624 N N . LYS A 1 74 ? -10.139 -3.547 1.500 1.00 97.56 74 LYS A N 1
ATOM 625 C CA . LYS A 1 74 ? -11.105 -2.441 1.499 1.00 97.56 74 LYS A CA 1
ATOM 626 C C . LYS A 1 74 ? -11.461 -2.081 2.928 1.00 97.56 74 LYS A C 1
ATOM 628 O O . LYS A 1 74 ? -11.902 -2.934 3.698 1.00 97.56 74 LYS A O 1
ATOM 633 N N . ILE A 1 75 ? -11.264 -0.817 3.273 1.00 97.75 75 ILE A N 1
ATOM 634 C CA . ILE A 1 75 ? -11.513 -0.277 4.603 1.00 97.75 75 ILE A CA 1
ATOM 635 C C . ILE A 1 75 ? -12.652 0.727 4.505 1.00 97.75 75 ILE A C 1
ATOM 637 O O . ILE A 1 75 ? -12.516 1.766 3.863 1.00 97.75 75 ILE A O 1
ATOM 641 N N . GLN A 1 76 ? -13.756 0.431 5.179 1.00 97.81 76 GLN A N 1
ATOM 642 C CA . GLN A 1 76 ? -14.865 1.357 5.336 1.00 97.81 76 GLN A CA 1
ATOM 643 C C . GLN A 1 76 ? -14.516 2.373 6.426 1.00 97.81 76 GLN A C 1
ATOM 645 O O . GLN A 1 76 ? -14.360 2.022 7.598 1.00 97.81 76 GLN A O 1
ATOM 650 N N . SER A 1 77 ? -14.381 3.631 6.025 1.00 93.88 77 SER A N 1
ATOM 651 C CA . SER A 1 77 ? -14.314 4.788 6.920 1.00 93.88 77 SER A CA 1
ATOM 652 C C . SER A 1 77 ? -15.718 5.385 7.098 1.00 93.88 77 SER A C 1
ATOM 654 O O . SER A 1 77 ? -16.681 4.857 6.544 1.00 93.88 77 SER A O 1
ATOM 656 N N . GLU A 1 78 ? -15.850 6.458 7.883 1.00 90.56 78 GLU A N 1
ATOM 657 C CA . GLU A 1 78 ? -17.155 7.067 8.207 1.00 90.56 78 GLU A CA 1
ATOM 658 C C . GLU A 1 78 ? -17.982 7.400 6.946 1.00 90.56 78 GLU A C 1
ATOM 660 O O . GLU A 1 78 ? -19.148 7.020 6.891 1.00 90.56 78 GLU A O 1
ATOM 665 N N . ASP A 1 79 ? -17.356 7.966 5.904 1.00 91.81 79 ASP A N 1
ATOM 666 C CA . ASP A 1 79 ? -18.061 8.416 4.689 1.00 91.81 79 ASP A CA 1
ATOM 667 C C . ASP A 1 79 ? -17.598 7.748 3.379 1.00 91.81 79 ASP A C 1
ATOM 669 O O . ASP A 1 79 ? -18.199 7.971 2.330 1.00 91.81 79 ASP A O 1
ATOM 673 N N . ASP A 1 80 ? -16.528 6.944 3.399 1.00 94.81 80 ASP A N 1
ATOM 674 C CA . ASP A 1 80 ? -15.891 6.438 2.172 1.00 94.81 80 ASP A CA 1
ATOM 675 C C . ASP A 1 80 ? -15.261 5.046 2.351 1.00 94.81 80 ASP A C 1
ATOM 677 O O . ASP A 1 80 ? -14.981 4.605 3.470 1.00 94.81 80 ASP A O 1
ATOM 681 N N . THR A 1 81 ? -15.015 4.347 1.242 1.00 95.75 81 THR A N 1
ATOM 682 C CA . THR A 1 81 ? -14.268 3.085 1.198 1.00 95.75 81 THR A CA 1
ATOM 683 C C . THR A 1 81 ? -12.864 3.315 0.646 1.00 95.75 81 THR A C 1
ATOM 685 O O . THR A 1 81 ? -12.660 3.515 -0.550 1.00 95.75 81 THR A O 1
ATOM 688 N N . LEU A 1 82 ? -11.862 3.181 1.508 1.00 95.19 82 LEU A N 1
ATOM 689 C CA . LEU A 1 82 ? -10.460 3.231 1.120 1.00 95.19 82 LEU A CA 1
ATOM 690 C C . LEU A 1 82 ? -9.999 1.859 0.617 1.00 95.19 82 LEU A C 1
ATOM 692 O O . LEU A 1 82 ? -10.112 0.861 1.328 1.00 95.19 82 LEU A O 1
ATOM 696 N N . THR A 1 83 ? -9.421 1.810 -0.582 1.00 95.00 83 THR A N 1
ATOM 697 C CA . THR A 1 83 ? -8.766 0.602 -1.103 1.00 95.00 83 THR A CA 1
ATOM 698 C C . THR A 1 83 ? -7.259 0.689 -0.878 1.00 95.00 83 THR A C 1
ATOM 700 O O . THR A 1 83 ? -6.605 1.612 -1.361 1.00 95.00 83 THR A O 1
ATOM 703 N N . LEU A 1 84 ? -6.699 -0.278 -0.153 1.00 93.25 84 LEU A N 1
ATOM 704 C CA . LEU A 1 84 ? -5.270 -0.387 0.128 1.00 93.25 84 LEU A CA 1
ATOM 705 C C . LEU A 1 84 ? -4.657 -1.565 -0.619 1.00 93.25 84 LEU A C 1
ATOM 707 O O . LEU A 1 84 ? -5.116 -2.700 -0.488 1.00 93.25 84 LEU A O 1
ATOM 711 N N . LEU A 1 85 ? -3.567 -1.294 -1.332 1.00 93.19 85 LEU A N 1
ATOM 712 C CA . LEU A 1 85 ? -2.733 -2.310 -1.968 1.00 93.19 85 LEU A CA 1
ATOM 713 C C . LEU A 1 85 ? -1.535 -2.611 -1.064 1.00 93.19 85 LEU A C 1
ATOM 715 O O . LEU A 1 85 ? -0.753 -1.717 -0.748 1.00 93.19 85 LEU A O 1
ATOM 719 N N . MET A 1 86 ? -1.387 -3.869 -0.658 1.00 91.62 86 MET A N 1
ATOM 720 C CA . MET A 1 86 ? -0.445 -4.308 0.380 1.00 91.62 86 MET A CA 1
ATOM 721 C C . MET A 1 86 ? 0.747 -5.108 -0.167 1.00 91.62 86 MET A C 1
ATOM 723 O O . MET A 1 86 ? 1.426 -5.806 0.580 1.00 91.62 86 MET A O 1
ATOM 727 N N . ASN A 1 87 ? 1.009 -5.053 -1.475 1.00 89.62 87 ASN A N 1
ATOM 728 C CA . ASN A 1 87 ? 1.989 -5.936 -2.125 1.00 89.62 87 ASN A CA 1
ATOM 729 C C . ASN A 1 87 ? 3.440 -5.679 -1.744 1.00 89.62 87 ASN A C 1
ATOM 731 O O . ASN A 1 87 ? 4.251 -6.601 -1.793 1.00 89.62 87 ASN A O 1
ATOM 735 N N . LEU A 1 88 ? 3.769 -4.430 -1.432 1.00 87.56 88 LEU A N 1
ATOM 736 C CA . LEU A 1 88 ? 5.140 -4.032 -1.130 1.00 87.56 88 LEU A CA 1
ATOM 737 C C . LEU A 1 88 ? 5.454 -4.123 0.365 1.00 87.56 88 LEU A C 1
ATOM 739 O O . LEU A 1 88 ? 6.627 -4.129 0.729 1.00 87.56 88 LEU A O 1
ATOM 743 N N . ASP A 1 89 ? 4.428 -4.251 1.209 1.00 87.81 89 ASP A N 1
ATOM 744 C CA . ASP A 1 89 ? 4.607 -4.415 2.643 1.00 87.81 89 ASP A CA 1
ATOM 745 C C . ASP A 1 89 ? 5.071 -5.841 2.984 1.00 87.81 89 ASP A C 1
ATOM 747 O O . ASP A 1 89 ? 4.466 -6.845 2.590 1.00 87.81 89 ASP A O 1
ATOM 751 N N . ARG A 1 90 ? 6.154 -5.927 3.760 1.00 88.75 90 ARG A N 1
ATOM 752 C CA . ARG A 1 90 ? 6.778 -7.190 4.184 1.00 88.75 90 ARG A CA 1
ATOM 753 C C . ARG A 1 90 ? 6.494 -7.558 5.636 1.00 88.75 90 ARG A C 1
ATOM 755 O O . ARG A 1 90 ? 6.983 -8.576 6.118 1.00 88.75 90 ARG A O 1
ATOM 762 N N . THR A 1 91 ? 5.679 -6.778 6.339 1.00 90.75 91 THR A N 1
ATOM 763 C CA . THR A 1 91 ? 5.397 -6.985 7.771 1.00 90.75 91 THR A CA 1
ATOM 764 C C . THR A 1 91 ? 4.489 -8.184 8.026 1.00 90.75 91 THR A C 1
ATOM 766 O O . THR A 1 91 ? 4.375 -8.663 9.154 1.00 90.75 91 THR A O 1
ATOM 769 N N . GLY A 1 92 ? 3.811 -8.660 6.978 1.00 92.00 92 GLY A N 1
ATOM 770 C CA . GLY A 1 92 ? 2.813 -9.717 7.079 1.00 92.00 92 GLY A CA 1
ATOM 771 C C . GLY A 1 92 ? 1.471 -9.232 7.627 1.00 92.00 92 GLY A C 1
ATOM 772 O O . GLY A 1 92 ? 0.609 -10.069 7.895 1.00 92.00 92 GLY A O 1
ATOM 773 N N . ILE A 1 93 ? 1.255 -7.916 7.757 1.00 95.06 93 ILE A N 1
ATOM 774 C CA . ILE A 1 93 ? -0.022 -7.346 8.208 1.00 95.06 93 ILE A CA 1
ATOM 775 C C . ILE A 1 93 ? -1.194 -7.859 7.368 1.00 95.06 93 ILE A C 1
ATOM 777 O O . ILE A 1 93 ? -2.196 -8.282 7.937 1.00 95.06 93 ILE A O 1
ATOM 781 N N . PHE A 1 94 ? -1.039 -7.953 6.040 1.00 96.00 94 PHE A N 1
ATOM 782 C CA . PHE A 1 94 ? -2.070 -8.522 5.173 1.00 96.00 94 PHE A CA 1
ATOM 783 C C . PHE A 1 94 ? -2.453 -9.932 5.619 1.00 96.00 94 PHE A C 1
ATOM 785 O O . PHE A 1 94 ? -3.629 -10.242 5.697 1.00 96.00 94 PHE A O 1
ATOM 792 N N . ASN A 1 95 ? -1.493 -10.788 5.969 1.00 95.62 95 ASN A N 1
ATOM 793 C CA . ASN A 1 95 ? -1.795 -12.156 6.392 1.00 95.62 95 ASN A CA 1
ATOM 794 C C . ASN A 1 95 ? -2.511 -12.195 7.750 1.00 95.62 95 ASN A C 1
ATOM 796 O O . ASN A 1 95 ? -3.328 -13.081 7.966 1.00 95.62 95 ASN A O 1
ATOM 800 N N . TYR A 1 96 ? -2.229 -11.236 8.634 1.00 96.19 96 TYR A N 1
ATOM 801 C CA . TYR A 1 96 ? -2.843 -11.145 9.959 1.00 96.19 96 TYR A CA 1
ATOM 802 C C . TYR A 1 96 ? -4.278 -10.600 9.946 1.00 96.19 96 TYR A C 1
ATOM 804 O O . TYR A 1 96 ? -5.099 -11.033 10.752 1.00 96.19 96 TYR A O 1
ATOM 812 N N . LEU A 1 97 ? -4.562 -9.642 9.064 1.00 96.88 97 LEU A N 1
ATOM 813 C CA . LEU A 1 97 ? -5.850 -8.957 9.000 1.00 96.88 97 LEU A CA 1
ATOM 814 C C . LEU A 1 97 ? -7.012 -9.915 8.712 1.00 96.88 97 LEU A C 1
ATOM 816 O O . LEU A 1 97 ? -6.920 -10.757 7.816 1.00 96.88 97 LEU A O 1
ATOM 820 N N . GLU A 1 98 ? -8.129 -9.723 9.403 1.00 97.56 98 GLU A N 1
ATOM 821 C CA . GLU A 1 98 ? -9.401 -10.410 9.162 1.00 97.56 98 GLU A CA 1
ATOM 822 C C . GLU A 1 98 ? -10.527 -9.389 8.971 1.00 97.56 98 GLU A C 1
ATOM 824 O O . GLU A 1 98 ? -10.475 -8.274 9.495 1.00 97.56 98 GLU A O 1
ATOM 829 N N . ILE A 1 99 ? -11.534 -9.754 8.173 1.00 97.75 99 ILE A N 1
ATOM 830 C CA . ILE A 1 99 ? -12.712 -8.904 7.953 1.00 97.75 99 ILE A CA 1
ATOM 831 C C . ILE A 1 99 ? -13.377 -8.639 9.311 1.00 97.75 99 ILE A C 1
ATOM 833 O O . ILE A 1 99 ? -13.580 -9.563 10.095 1.00 97.75 99 ILE A O 1
ATOM 837 N N . GLY A 1 100 ? -13.702 -7.375 9.583 1.00 97.25 100 GLY A N 1
ATOM 838 C CA . GLY A 1 100 ? -14.187 -6.902 10.881 1.00 97.25 100 GLY A CA 1
ATOM 839 C C . GLY A 1 100 ? -13.103 -6.300 11.785 1.00 97.25 100 GLY A C 1
ATOM 840 O O . GLY A 1 100 ? -13.436 -5.692 12.802 1.00 97.25 100 GLY A O 1
ATOM 841 N N . ASP A 1 101 ? -11.821 -6.390 11.421 1.00 98.00 101 ASP A N 1
ATOM 842 C CA . ASP A 1 101 ? -10.758 -5.696 12.151 1.00 98.00 101 ASP A CA 1
ATOM 843 C C . ASP A 1 101 ? -10.875 -4.176 11.990 1.00 98.00 101 ASP A C 1
ATOM 845 O O . ASP A 1 101 ? -11.088 -3.656 10.893 1.00 98.00 101 ASP A O 1
ATOM 849 N N . SER A 1 102 ? -10.675 -3.434 13.079 1.00 97.56 102 SER A N 1
ATOM 850 C CA . SER A 1 102 ? -10.565 -1.975 13.028 1.00 97.56 102 SER A CA 1
ATOM 851 C C . SER A 1 102 ? -9.104 -1.564 12.860 1.00 97.56 102 SER A C 1
ATOM 853 O O . SER A 1 102 ? -8.246 -1.939 13.663 1.00 97.56 102 SER A O 1
ATOM 855 N N . ILE A 1 103 ? -8.815 -0.770 11.834 1.00 97.50 103 ILE A N 1
ATOM 856 C CA . ILE A 1 103 ? -7.459 -0.371 11.455 1.00 97.50 103 ILE A CA 1
ATOM 857 C C . ILE A 1 103 ? -7.301 1.133 11.668 1.00 97.50 103 ILE A C 1
ATOM 859 O O . ILE A 1 103 ? -8.131 1.935 11.234 1.00 97.50 103 ILE A O 1
ATOM 863 N N . PHE A 1 104 ? -6.207 1.512 12.327 1.00 97.00 104 PHE A N 1
ATOM 864 C CA . PHE A 1 104 ? -5.875 2.893 12.646 1.00 97.00 104 PHE A CA 1
ATOM 865 C C . PHE A 1 104 ? -4.421 3.191 12.291 1.00 97.00 104 PHE A C 1
ATOM 867 O O . PHE A 1 104 ? -3.510 2.475 12.704 1.00 97.00 104 PHE A O 1
ATOM 874 N N . LYS A 1 105 ? -4.197 4.290 11.579 1.00 96.25 105 LYS A N 1
ATOM 875 C CA . LYS A 1 105 ? -2.881 4.819 11.235 1.00 96.25 105 LYS A CA 1
ATOM 876 C C . LYS A 1 105 ? -2.972 6.337 11.153 1.00 96.25 105 LYS A C 1
ATOM 878 O O . LYS A 1 105 ? -3.890 6.871 10.533 1.00 96.25 105 LYS A O 1
ATOM 883 N N . LYS A 1 106 ? -2.008 7.032 11.752 1.00 96.56 106 LYS A N 1
ATOM 884 C CA . LYS A 1 106 ? -1.890 8.486 11.612 1.00 96.56 106 LYS A CA 1
ATOM 885 C C . LYS A 1 106 ? -1.067 8.841 10.364 1.00 96.56 106 LYS A C 1
ATOM 887 O O . LYS A 1 106 ? -0.145 8.099 10.011 1.00 96.56 106 LYS A O 1
ATOM 892 N N . PRO A 1 107 ? -1.373 9.964 9.695 1.00 96.38 107 PRO A N 1
ATOM 893 C CA . PRO A 1 107 ? -0.531 10.462 8.615 1.00 96.38 107 PRO A CA 1
ATOM 894 C C . PRO A 1 107 ? 0.851 10.846 9.167 1.00 96.38 107 PRO A C 1
ATOM 896 O O . PRO A 1 107 ? 0.955 11.402 10.260 1.00 96.38 107 PRO A O 1
ATOM 899 N N . GLY A 1 108 ? 1.908 10.518 8.428 1.00 95.12 108 GLY A N 1
ATOM 900 C CA . GLY A 1 108 ? 3.308 10.711 8.820 1.00 95.12 108 GLY A CA 1
ATOM 901 C C . GLY A 1 108 ? 3.876 9.638 9.757 1.00 95.12 108 GLY A C 1
ATOM 902 O O . GLY A 1 108 ? 5.083 9.620 9.979 1.00 95.12 108 GLY A O 1
ATOM 903 N N . ASP A 1 109 ? 3.044 8.740 10.292 1.00 95.00 109 ASP A N 1
ATOM 904 C CA . ASP A 1 109 ? 3.468 7.659 11.189 1.00 95.00 109 ASP A CA 1
ATOM 905 C C . ASP A 1 109 ? 3.536 6.326 10.429 1.00 95.00 109 ASP A C 1
ATOM 907 O O . ASP A 1 109 ? 2.638 6.009 9.647 1.00 95.00 109 ASP A O 1
ATOM 911 N N . SER A 1 110 ? 4.585 5.531 10.646 1.00 94.56 110 SER A N 1
ATOM 912 C CA . SER A 1 110 ? 4.716 4.189 10.059 1.00 94.56 110 SER A CA 1
ATOM 913 C C . SER A 1 110 ? 3.966 3.123 10.860 1.00 94.56 110 SER A C 1
ATOM 915 O O . SER A 1 110 ? 3.796 2.000 10.383 1.00 94.56 110 SER A O 1
ATOM 917 N N . LEU A 1 111 ? 3.500 3.460 12.066 1.00 96.94 111 LEU A N 1
ATOM 918 C CA . LEU A 1 111 ? 2.750 2.564 12.931 1.00 96.94 111 LEU A CA 1
ATOM 919 C C . LEU A 1 111 ? 1.300 2.391 12.455 1.00 96.94 111 LEU A C 1
ATOM 921 O O . LEU A 1 111 ? 0.495 3.323 12.463 1.00 96.94 111 LEU A O 1
ATOM 925 N N . VAL A 1 112 ? 0.942 1.147 12.155 1.00 97.12 112 VAL A N 1
ATOM 926 C CA . VAL A 1 112 ? -0.427 0.684 11.932 1.00 97.12 112 VAL A CA 1
ATOM 927 C C . VAL A 1 112 ? -0.895 -0.099 13.153 1.00 97.12 112 VAL A C 1
ATOM 929 O O . VAL A 1 112 ? -0.261 -1.062 13.593 1.00 97.12 112 VAL A O 1
ATOM 932 N N . ILE A 1 113 ? -2.026 0.315 13.710 1.00 97.81 113 ILE A N 1
ATOM 933 C CA . ILE A 1 113 ? -2.674 -0.331 14.847 1.00 97.81 113 ILE A CA 1
ATOM 934 C C . ILE A 1 113 ? -3.884 -1.094 14.325 1.00 97.81 113 ILE A C 1
ATOM 936 O O . ILE A 1 113 ? -4.794 -0.506 13.745 1.00 97.81 113 ILE A O 1
ATOM 940 N N . VAL A 1 114 ? -3.908 -2.395 14.582 1.00 97.88 114 VAL A N 1
ATOM 941 C CA . VAL A 1 114 ? -5.040 -3.268 14.277 1.00 97.88 114 VAL A CA 1
ATOM 942 C C . VAL A 1 114 ? -5.710 -3.651 15.588 1.00 97.88 114 VAL A C 1
ATOM 944 O O . VAL A 1 114 ? -5.041 -4.097 16.523 1.00 97.88 114 VAL A O 1
ATOM 947 N N . LYS A 1 115 ? -7.024 -3.463 15.667 1.00 97.88 115 LYS A N 1
ATOM 948 C CA . LYS A 1 115 ? -7.849 -3.851 16.809 1.00 97.88 115 LYS A CA 1
ATOM 949 C C . LYS A 1 115 ? -8.856 -4.910 16.385 1.00 97.88 115 LYS A C 1
ATOM 951 O O . LYS A 1 115 ? -9.620 -4.686 15.449 1.00 97.88 115 LYS A O 1
ATOM 956 N N . ARG A 1 116 ? -8.876 -6.013 17.129 1.00 96.81 116 ARG A N 1
ATOM 957 C CA . ARG A 1 116 ? -9.840 -7.106 17.002 1.00 96.81 116 ARG A CA 1
ATOM 958 C C . ARG A 1 116 ? -10.417 -7.383 18.375 1.00 96.81 116 ARG A C 1
ATOM 960 O O . ARG A 1 116 ? -9.697 -7.884 19.237 1.00 96.81 116 ARG A O 1
ATOM 967 N N . GLU A 1 117 ? -11.680 -7.031 18.586 1.00 92.81 117 GLU A N 1
ATOM 968 C CA . GLU A 1 117 ? -12.342 -7.161 19.890 1.00 92.81 117 GLU A CA 1
ATOM 969 C C . GLU A 1 117 ? -11.487 -6.541 21.023 1.00 92.81 117 GLU A C 1
ATOM 971 O O . GLU A 1 117 ? -11.259 -5.331 21.036 1.00 92.81 117 GLU A O 1
ATOM 976 N N . ASN A 1 118 ? -10.956 -7.369 21.933 1.00 93.31 118 ASN A N 1
ATOM 977 C CA . ASN A 1 118 ? -10.114 -6.961 23.063 1.00 93.31 118 ASN A CA 1
ATOM 978 C C . ASN A 1 118 ? -8.600 -7.039 22.781 1.00 93.31 118 ASN A C 1
ATOM 980 O O . ASN A 1 118 ? -7.793 -6.751 23.665 1.00 93.31 118 ASN A O 1
ATOM 984 N N . ASN A 1 119 ? -8.191 -7.435 21.574 1.00 96.06 119 ASN A N 1
ATOM 985 C CA . ASN A 1 119 ? -6.790 -7.543 21.184 1.00 96.06 119 ASN A CA 1
ATOM 986 C C . ASN A 1 119 ? -6.363 -6.334 20.341 1.00 96.06 119 ASN A C 1
ATOM 988 O O . ASN A 1 119 ? -7.079 -5.879 19.448 1.00 96.06 119 ASN A O 1
ATOM 992 N N . THR A 1 120 ? -5.176 -5.803 20.626 1.00 97.31 120 THR A N 1
ATOM 993 C CA . THR A 1 120 ? -4.554 -4.728 19.851 1.00 97.31 120 THR A CA 1
ATOM 994 C C . THR A 1 120 ? -3.164 -5.161 19.422 1.00 97.31 120 THR A C 1
ATOM 996 O O . THR A 1 120 ? -2.301 -5.423 20.261 1.00 97.31 120 THR A O 1
ATOM 999 N N . ARG A 1 121 ? -2.920 -5.159 18.112 1.00 97.12 121 ARG A N 1
ATOM 1000 C CA . ARG A 1 121 ? -1.618 -5.471 17.526 1.00 97.12 121 ARG A CA 1
ATOM 1001 C C . ARG A 1 121 ? -1.053 -4.264 16.789 1.00 97.12 121 ARG A C 1
ATOM 1003 O O . ARG A 1 121 ? -1.785 -3.465 16.211 1.00 97.12 121 ARG A O 1
ATOM 1010 N N . ARG A 1 122 ? 0.270 -4.128 16.843 1.00 97.00 122 ARG A N 1
ATOM 1011 C CA . ARG A 1 122 ? 1.030 -3.034 16.234 1.00 97.00 122 ARG A CA 1
ATOM 1012 C C . ARG A 1 122 ? 1.913 -3.584 15.122 1.00 97.00 122 ARG A C 1
ATOM 1014 O O . ARG A 1 122 ? 2.610 -4.574 15.339 1.00 97.00 122 ARG A O 1
ATOM 1021 N N . PHE A 1 123 ? 1.885 -2.925 13.974 1.00 96.50 123 PHE A N 1
ATOM 1022 C CA . PHE A 1 123 ? 2.725 -3.208 12.815 1.00 96.50 123 PHE A CA 1
ATOM 1023 C C . PHE A 1 123 ? 3.429 -1.923 12.398 1.00 96.50 123 PHE A C 1
ATOM 1025 O O . PHE A 1 123 ? 2.820 -0.861 12.430 1.00 96.50 123 PHE A O 1
ATOM 1032 N N . TYR A 1 124 ? 4.692 -2.010 12.003 1.00 95.81 124 TYR A N 1
ATOM 1033 C CA . TYR A 1 124 ? 5.438 -0.875 11.461 1.00 95.81 124 TYR A CA 1
ATOM 1034 C C . TYR A 1 124 ? 5.667 -1.134 9.985 1.00 95.81 124 TYR A C 1
ATOM 1036 O O . TYR A 1 124 ? 6.299 -2.139 9.675 1.00 95.81 124 TYR A O 1
ATOM 1044 N N . LEU A 1 125 ? 5.148 -0.269 9.110 1.00 92.69 125 LEU A N 1
ATOM 1045 C CA . LEU A 1 125 ? 5.295 -0.415 7.659 1.00 92.69 125 LEU A CA 1
ATOM 1046 C C . LEU A 1 125 ? 6.761 -0.665 7.287 1.00 92.69 125 LEU A C 1
ATOM 1048 O O . LEU A 1 125 ? 7.641 0.089 7.707 1.00 92.69 125 LEU A O 1
ATOM 1052 N N . ASN A 1 126 ? 7.011 -1.713 6.501 1.00 91.94 126 ASN A N 1
ATOM 1053 C CA . ASN A 1 126 ? 8.359 -2.083 6.069 1.00 91.94 126 ASN A CA 1
ATOM 1054 C C . ASN A 1 126 ? 8.371 -2.528 4.599 1.00 91.94 126 ASN A C 1
ATOM 1056 O O . ASN A 1 126 ? 7.686 -3.485 4.230 1.00 91.94 126 ASN A O 1
ATOM 1060 N N . TYR A 1 127 ? 9.135 -1.791 3.787 1.00 86.88 127 TYR A N 1
ATOM 1061 C CA . TYR A 1 127 ? 9.184 -1.880 2.322 1.00 86.88 127 TYR A CA 1
ATOM 1062 C C . TYR A 1 127 ? 10.594 -2.258 1.810 1.00 86.88 127 TYR A C 1
ATOM 1064 O O . TYR A 1 127 ? 10.806 -2.339 0.595 1.00 86.88 127 TYR A O 1
ATOM 1072 N N . GLU A 1 128 ? 11.548 -2.511 2.718 1.00 79.06 128 GLU A N 1
ATOM 1073 C CA . GLU A 1 128 ? 12.922 -2.949 2.409 1.00 79.06 128 GLU A CA 1
ATOM 1074 C C . GLU A 1 128 ? 12.968 -4.410 1.948 1.00 79.06 128 GLU A C 1
ATOM 1076 O O . GLU A 1 128 ? 12.477 -5.298 2.683 1.00 79.06 128 GLU A O 1
#